Protein AF-A0AAN8F147-F1 (afdb_monomer_lite)

Organism: Trichostrongylus colubriformis (NCBI:txid6319)

Sequence (60 aa):
MLFYVLIALMVLNAFTQEGVMAAECRDNSAICHTRKDWCHSDNEDQRQVMRDNCKKTCGF

pLDDT: mean 84.13, std 14.36, range [51.41, 96.81]

Secondary structure (DSSP, 8-state):
-HHHHHHHHHHHHHHGGG-S------B--THHHH-GGGGG-S-HHHHHHHHHHBHHHHT-

InterPro domains:
  IPR003582 ShKT domain [PF01549] (24-60)

Radius of gyration: 20.01 Å; chains: 1; bounding box: 36×16×57 Å

Foldseek 3Di:
DVVVVVVVVVVVVVVCPVVPPPPPQDAQDPCLVVVLVLCPDPDVVSVVCCVVGPCNSSVD

Structure (mmCIF, N/CA/C/O backbone):
data_AF-A0AAN8F147-F1
#
_entry.id   AF-A0AAN8F147-F1
#
loop_
_atom_site.group_PDB
_atom_site.id
_atom_site.type_symbol
_atom_site.label_atom_id
_atom_site.label_alt_id
_atom_site.label_comp_id
_atom_site.label_asym_id
_atom_site.label_entity_id
_atom_site.label_seq_id
_atom_site.pdbx_PDB_ins_code
_atom_site.Cartn_x
_atom_site.Cartn_y
_atom_site.Cartn_z
_atom_site.occupancy
_atom_site.B_iso_or_equiv
_atom_site.auth_seq_id
_atom_site.auth_comp_id
_atom_site.auth_asym_id
_atom_site.auth_atom_id
_atom_site.pdbx_PDB_model_num
ATOM 1 N N . MET A 1 1 ? -23.366 5.482 43.734 1.00 72.19 1 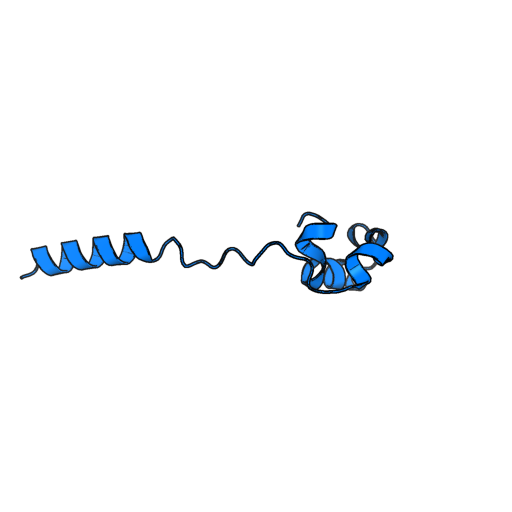MET A N 1
ATOM 2 C CA . MET A 1 1 ? -22.217 6.238 43.186 1.00 72.19 1 MET A CA 1
ATOM 3 C C . MET A 1 1 ? -21.333 5.352 42.308 1.00 72.19 1 MET A C 1
ATOM 5 O O . MET A 1 1 ? -21.322 5.573 41.110 1.00 72.19 1 MET A O 1
ATOM 9 N N . LEU A 1 2 ? -20.686 4.307 42.849 1.00 76.44 2 LEU A N 1
ATOM 10 C CA . LEU A 1 2 ? -19.760 3.432 42.099 1.00 76.44 2 LEU A CA 1
ATOM 11 C C . LEU A 1 2 ? -20.391 2.753 40.863 1.00 76.44 2 LEU A C 1
ATOM 13 O O . LEU A 1 2 ? -19.804 2.761 39.789 1.00 76.44 2 LEU A O 1
ATOM 17 N N . PHE A 1 3 ? -21.625 2.253 40.990 1.00 80.44 3 PHE A N 1
ATOM 18 C CA . PHE A 1 3 ? -22.367 1.649 39.874 1.00 80.44 3 PHE A CA 1
ATOM 19 C C . PHE A 1 3 ? -22.595 2.611 38.696 1.00 80.44 3 PHE A C 1
ATOM 21 O O . PHE A 1 3 ? -22.504 2.195 37.548 1.00 80.44 3 PHE A O 1
ATOM 28 N N . TYR A 1 4 ? -22.817 3.902 38.962 1.00 82.06 4 TYR A N 1
ATOM 29 C CA . TYR A 1 4 ? -22.994 4.905 37.907 1.00 82.06 4 TYR A CA 1
ATOM 30 C C . TYR A 1 4 ? -21.686 5.200 37.167 1.00 82.06 4 TYR A C 1
ATOM 32 O O . TYR A 1 4 ? -21.697 5.372 35.953 1.00 82.06 4 TYR A O 1
ATOM 40 N N . VAL A 1 5 ? -20.556 5.196 37.883 1.00 84.44 5 VAL A N 1
ATOM 41 C CA . VAL A 1 5 ? -19.221 5.371 37.287 1.00 84.44 5 VAL A CA 1
ATOM 42 C C . VAL A 1 5 ? -18.887 4.200 36.362 1.00 84.44 5 VAL A C 1
ATOM 44 O O . VAL A 1 5 ? -18.405 4.412 35.253 1.00 84.44 5 VAL A O 1
ATOM 47 N N . LEU A 1 6 ? -19.204 2.971 36.780 1.00 82.25 6 LEU A N 1
ATOM 48 C CA . LEU A 1 6 ? -18.986 1.770 35.967 1.00 82.25 6 LEU A CA 1
ATOM 49 C C . LEU A 1 6 ? -19.831 1.776 34.686 1.00 82.25 6 LEU A C 1
ATOM 51 O O . LEU A 1 6 ? -19.323 1.449 33.617 1.00 82.25 6 LEU A O 1
ATOM 55 N N . ILE A 1 7 ? -21.094 2.201 34.775 1.00 85.06 7 ILE A N 1
ATOM 56 C CA . ILE A 1 7 ? -21.972 2.343 33.604 1.00 85.06 7 ILE A CA 1
ATOM 57 C C . ILE A 1 7 ? -21.432 3.421 32.653 1.00 85.06 7 ILE A C 1
ATOM 59 O O . ILE A 1 7 ? -21.360 3.189 31.449 1.00 85.06 7 ILE A O 1
ATOM 63 N N . ALA A 1 8 ? -20.995 4.569 33.180 1.00 80.88 8 ALA A N 1
ATOM 64 C CA . ALA A 1 8 ? -20.445 5.654 32.369 1.00 80.88 8 ALA A CA 1
ATOM 65 C C . ALA A 1 8 ? -19.173 5.236 31.608 1.00 80.88 8 ALA A C 1
ATOM 67 O O . ALA A 1 8 ? -19.047 5.532 30.423 1.00 80.88 8 ALA A O 1
ATOM 68 N N . LEU A 1 9 ? -18.262 4.496 32.248 1.00 79.12 9 LEU A N 1
ATOM 69 C CA . LEU A 1 9 ? -17.046 3.979 31.604 1.00 79.12 9 LEU A CA 1
ATOM 70 C C . LEU A 1 9 ? -17.354 2.978 30.481 1.00 79.12 9 LEU A C 1
ATOM 72 O O . LEU A 1 9 ? -16.711 3.019 29.433 1.00 79.12 9 LEU A O 1
ATOM 76 N N . MET A 1 10 ? -18.352 2.109 30.669 1.00 77.44 10 MET A N 1
ATOM 77 C CA . MET A 1 10 ? -18.772 1.163 29.629 1.00 77.44 10 MET A CA 1
ATOM 78 C C . MET A 1 10 ? -19.377 1.870 28.409 1.00 77.44 10 MET A C 1
ATOM 80 O O . MET A 1 10 ? -19.077 1.491 27.280 1.00 77.44 10 MET A O 1
ATOM 84 N N . VAL A 1 11 ? -20.169 2.927 28.615 1.00 77.50 11 VAL A N 1
ATOM 85 C CA . VAL A 1 11 ? -20.738 3.730 27.516 1.00 77.50 11 VAL A CA 1
ATOM 86 C C . VAL A 1 11 ? -19.653 4.520 26.780 1.00 77.50 11 VAL A C 1
ATOM 88 O O . VAL A 1 11 ? -19.666 4.569 25.554 1.00 77.50 11 VAL A O 1
ATOM 91 N N . LEU A 1 12 ? -18.675 5.084 27.495 1.00 72.00 12 LEU A N 1
ATOM 92 C CA . LEU A 1 12 ? -17.549 5.787 26.870 1.00 72.00 12 LEU A CA 1
ATOM 93 C C . LEU A 1 12 ? -16.699 4.847 26.001 1.00 72.00 12 LEU A C 1
ATOM 95 O O . LEU A 1 12 ? -16.331 5.227 24.895 1.00 72.00 12 LEU A O 1
ATOM 99 N N . ASN A 1 13 ? -16.457 3.608 26.442 1.00 66.12 13 ASN A N 1
ATOM 100 C CA . ASN A 1 13 ? -15.745 2.605 25.640 1.00 66.12 13 ASN A CA 1
ATOM 101 C C . ASN A 1 13 ? -16.521 2.141 24.395 1.00 66.12 13 ASN A C 1
ATOM 103 O O . ASN A 1 13 ? -15.9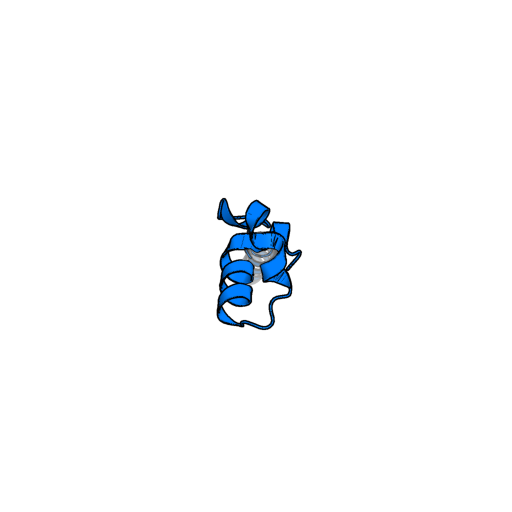01 1.768 23.404 1.00 66.12 13 ASN A O 1
ATOM 107 N N . ALA A 1 14 ? -17.857 2.161 24.420 1.00 64.56 14 ALA A N 1
ATOM 108 C CA . ALA A 1 14 ? -18.664 1.833 23.244 1.00 64.56 14 ALA A CA 1
ATOM 109 C C . ALA A 1 14 ? -18.574 2.919 22.154 1.00 64.56 14 ALA A C 1
ATOM 111 O O . ALA A 1 14 ? -18.614 2.605 20.969 1.00 64.56 14 ALA A O 1
ATOM 112 N N . PHE A 1 15 ? -18.401 4.186 22.546 1.00 59.88 15 PHE A N 1
ATOM 113 C CA . PHE A 1 15 ? -18.264 5.317 21.620 1.00 59.88 15 PHE A CA 1
ATOM 114 C C . PHE A 1 15 ? -16.829 5.556 21.123 1.00 59.88 15 PHE A C 1
ATOM 116 O O . PHE A 1 15 ? -16.639 6.238 20.119 1.00 59.88 15 PHE A O 1
ATOM 123 N N . THR A 1 16 ? -15.800 5.003 21.772 1.00 57.56 16 THR A N 1
ATOM 124 C CA . THR A 1 16 ? -14.404 5.185 21.327 1.00 57.56 16 THR A CA 1
ATOM 125 C C . THR A 1 16 ? -14.001 4.276 20.165 1.00 57.56 16 THR A C 1
ATOM 127 O O . THR A 1 16 ? -12.957 4.511 19.556 1.00 57.56 16 THR A O 1
ATOM 130 N N . GLN A 1 17 ? -14.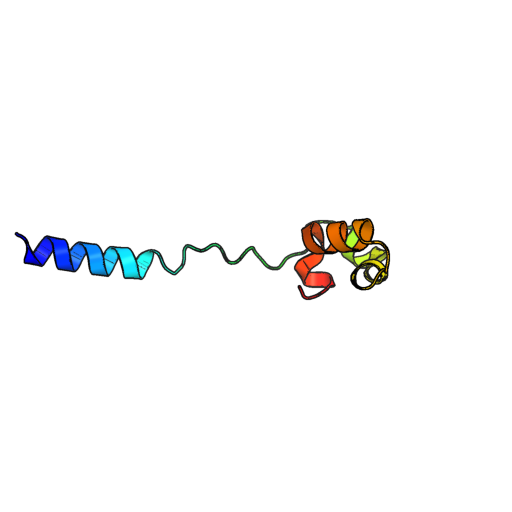811 3.274 19.803 1.00 54.28 17 GLN A N 1
ATOM 131 C CA . GLN A 1 17 ? -14.446 2.307 18.760 1.00 54.28 17 GLN A CA 1
ATOM 132 C C . GLN A 1 17 ? -14.706 2.793 17.320 1.00 54.28 17 GLN A C 1
ATOM 134 O O . GLN A 1 17 ? -14.124 2.246 16.388 1.00 54.28 17 GLN A O 1
ATOM 139 N N . GLU A 1 18 ? -15.481 3.863 17.116 1.00 53.91 18 GLU A N 1
ATOM 140 C CA . GLU A 1 18 ? -15.643 4.505 15.794 1.00 53.91 18 GLU A CA 1
ATOM 141 C C . GLU A 1 18 ? -14.534 5.536 15.488 1.00 53.91 18 GLU A C 1
ATOM 143 O O . GLU A 1 18 ? -14.446 6.068 14.383 1.00 53.91 18 GLU A O 1
ATOM 148 N N . GLY A 1 19 ? -13.669 5.818 16.472 1.00 51.41 19 GLY A N 1
ATOM 149 C CA . GLY A 1 19 ? -12.665 6.886 16.436 1.00 51.41 19 GLY A CA 1
ATOM 150 C C . GLY A 1 19 ? -11.221 6.439 16.197 1.00 51.41 19 GLY A C 1
ATOM 151 O O . GLY A 1 19 ? -10.329 7.287 16.170 1.00 51.41 19 GLY A O 1
ATOM 152 N N . VAL A 1 20 ? -10.945 5.147 15.989 1.00 54.09 20 VAL A N 1
ATOM 153 C CA . VAL A 1 20 ? -9.724 4.757 15.266 1.00 54.09 20 VAL A CA 1
ATOM 154 C C . VAL A 1 20 ? -9.987 5.079 13.811 1.00 54.09 20 VAL A C 1
ATOM 156 O O . VAL A 1 20 ? -10.512 4.245 13.084 1.00 54.09 20 VAL A O 1
ATOM 159 N N . MET A 1 21 ? -9.706 6.330 13.434 1.00 54.47 21 MET A N 1
ATOM 160 C CA . MET A 1 21 ? -9.826 6.836 12.074 1.00 54.47 21 MET A CA 1
ATOM 161 C C . MET A 1 21 ? -9.309 5.774 11.111 1.00 54.47 21 MET A C 1
ATOM 163 O O . MET A 1 21 ? -8.096 5.609 10.961 1.00 54.47 21 MET A O 1
ATOM 167 N N . ALA A 1 22 ? -10.224 5.029 10.491 1.00 57.59 22 ALA A N 1
ATOM 168 C CA . ALA A 1 22 ? -9.896 4.231 9.334 1.00 57.59 22 ALA A CA 1
ATOM 169 C C . ALA A 1 22 ? -9.363 5.263 8.352 1.00 57.59 22 ALA A C 1
ATOM 171 O O . ALA A 1 22 ? -10.131 6.095 7.868 1.00 57.59 22 ALA A O 1
ATOM 172 N N . ALA A 1 23 ? -8.035 5.318 8.210 1.00 64.12 23 ALA A N 1
ATOM 173 C CA . ALA A 1 23 ? -7.384 6.276 7.341 1.00 64.12 23 ALA A CA 1
ATOM 174 C C . ALA A 1 23 ? -8.119 6.180 6.010 1.00 64.12 23 ALA A C 1
ATOM 176 O O . ALA A 1 23 ? -8.172 5.095 5.432 1.00 64.12 23 ALA A O 1
ATOM 177 N N . GLU A 1 24 ? -8.786 7.269 5.621 1.00 69.69 24 GLU A N 1
ATOM 178 C CA . GLU A 1 24 ? -9.690 7.260 4.481 1.00 69.69 24 GLU A CA 1
ATOM 179 C C . GLU A 1 24 ? -8.938 6.632 3.302 1.00 69.69 24 GLU A C 1
ATOM 181 O O . GLU A 1 24 ? -7.857 7.107 2.939 1.00 69.69 24 GLU A O 1
ATOM 186 N N . CYS A 1 25 ? -9.440 5.505 2.780 1.00 84.06 25 CYS A N 1
ATOM 187 C CA . CYS A 1 25 ? -8.759 4.767 1.720 1.00 84.06 25 CYS A CA 1
ATOM 188 C C . CYS A 1 25 ? -8.919 5.543 0.413 1.00 84.06 25 CYS A C 1
ATOM 190 O O . CYS A 1 25 ? -9.828 5.319 -0.392 1.00 84.06 25 CYS A O 1
ATOM 192 N N . ARG A 1 26 ? -8.045 6.532 0.251 1.00 89.75 26 ARG A N 1
ATOM 193 C CA . ARG A 1 26 ? -8.010 7.449 -0.875 1.00 89.75 26 ARG A CA 1
ATOM 194 C C . ARG A 1 26 ? -6.584 7.623 -1.360 1.00 89.75 26 ARG A C 1
ATOM 196 O O . ARG A 1 26 ? -5.620 7.445 -0.616 1.00 89.75 26 ARG A O 1
ATOM 203 N N . ASP A 1 27 ? -6.485 8.011 -2.619 1.00 94.44 27 ASP A N 1
ATOM 204 C CA . ASP A 1 27 ? -5.233 8.478 -3.182 1.00 94.44 27 ASP A CA 1
ATOM 205 C C . ASP A 1 27 ? -5.075 9.965 -2.859 1.00 94.44 27 ASP A C 1
ATOM 207 O O . ASP A 1 27 ? -6.000 10.759 -3.023 1.00 94.44 27 ASP A O 1
ATOM 211 N N . ASN A 1 28 ? -3.895 10.333 -2.379 1.00 93.56 28 ASN A N 1
ATOM 212 C CA . ASN A 1 28 ? -3.539 11.685 -1.966 1.00 93.56 28 ASN A CA 1
ATOM 213 C C . ASN A 1 28 ? -2.704 12.418 -3.027 1.00 93.56 28 ASN A C 1
ATOM 215 O O . ASN A 1 28 ? -2.322 13.566 -2.816 1.00 93.56 28 ASN A O 1
ATOM 219 N N . SER A 1 29 ? -2.400 11.774 -4.160 1.00 93.81 29 SER A N 1
ATOM 220 C CA . SER A 1 29 ? -1.568 12.358 -5.212 1.00 93.81 29 SER A CA 1
ATOM 221 C C . SER A 1 29 ? -2.060 12.017 -6.617 1.00 93.81 29 SER A C 1
ATOM 223 O O . SER A 1 29 ? -2.507 10.909 -6.897 1.00 93.81 29 SER A O 1
ATOM 225 N N . ALA A 1 30 ? -1.905 12.964 -7.543 1.00 93.56 30 ALA A N 1
ATOM 226 C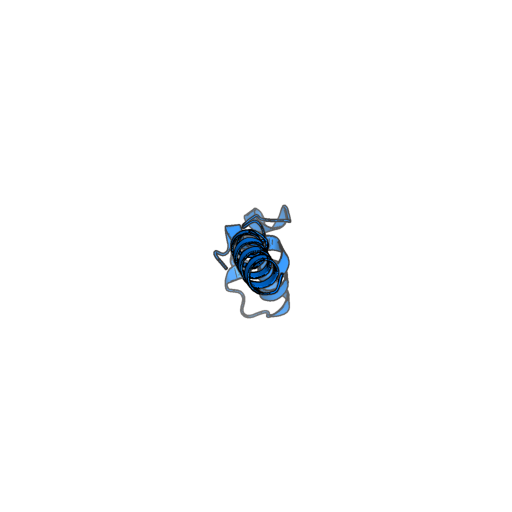 CA . ALA A 1 30 ? -2.227 12.765 -8.955 1.00 93.56 30 ALA A CA 1
ATOM 227 C C . ALA A 1 30 ? -1.291 11.756 -9.647 1.00 93.56 30 ALA A C 1
ATOM 229 O O . ALA A 1 30 ? -1.636 11.214 -10.697 1.00 93.56 30 ALA A O 1
ATOM 230 N N . ILE A 1 31 ? -0.117 11.477 -9.060 1.00 94.19 31 ILE A N 1
ATOM 231 C CA . ILE A 1 31 ? 0.829 10.507 -9.626 1.00 94.19 31 ILE A CA 1
ATOM 232 C C . ILE A 1 31 ? 0.306 9.073 -9.550 1.00 94.19 31 ILE A C 1
ATOM 234 O O . ILE A 1 31 ? 0.791 8.226 -10.288 1.00 94.19 31 ILE A O 1
ATOM 238 N N . CYS A 1 32 ? -0.673 8.782 -8.687 1.00 95.38 32 CYS A N 1
ATOM 239 C CA . CYS A 1 32 ? -1.119 7.414 -8.442 1.00 95.38 32 CYS A CA 1
ATOM 240 C C . CYS A 1 32 ? -1.609 6.739 -9.730 1.00 95.38 32 CYS A C 1
ATOM 242 O O . CYS A 1 32 ? -1.209 5.619 -10.036 1.00 95.38 32 CYS A O 1
ATOM 244 N N . HIS A 1 33 ? -2.369 7.458 -10.561 1.00 93.38 33 HIS A N 1
ATOM 245 C CA . HIS A 1 33 ? -2.853 6.927 -11.837 1.00 93.38 33 HIS A CA 1
ATOM 246 C C . HIS A 1 33 ? -1.755 6.755 -12.895 1.00 93.38 33 HIS A C 1
ATOM 248 O O . HIS A 1 33 ? -1.850 5.851 -13.721 1.00 93.38 33 HIS A O 1
ATOM 254 N N . THR A 1 34 ? -0.719 7.598 -12.883 1.00 95.81 34 THR A N 1
ATOM 255 C CA . THR A 1 34 ? 0.363 7.568 -13.884 1.00 95.81 34 THR A CA 1
ATOM 256 C C . THR A 1 34 ? 1.534 6.676 -13.483 1.00 95.81 34 THR A C 1
ATOM 258 O O . THR A 1 34 ? 2.289 6.254 -14.355 1.00 95.81 34 THR A O 1
ATOM 261 N N . ARG A 1 35 ? 1.682 6.379 -12.188 1.00 95.75 35 ARG A N 1
ATOM 262 C CA . ARG A 1 35 ? 2.774 5.594 -11.591 1.00 95.75 35 ARG A CA 1
ATOM 263 C C . ARG A 1 35 ? 2.289 4.302 -10.941 1.00 95.75 35 ARG A C 1
ATOM 265 O O . ARG A 1 35 ? 2.841 3.852 -9.944 1.00 95.75 35 ARG A O 1
ATOM 272 N N . LYS A 1 36 ? 1.240 3.683 -11.483 1.00 95.12 36 LYS A N 1
ATOM 273 C CA . LYS A 1 36 ? 0.703 2.421 -10.947 1.00 95.12 36 LYS A CA 1
ATOM 274 C C . LYS A 1 36 ? 1.736 1.282 -10.967 1.00 95.12 36 LYS A C 1
ATOM 276 O O . LYS A 1 36 ? 1.682 0.384 -10.133 1.00 95.12 36 LYS A O 1
ATOM 281 N N . ASP A 1 37 ? 2.704 1.343 -11.875 1.00 96.19 37 ASP A N 1
ATOM 282 C CA . ASP A 1 37 ? 3.862 0.448 -11.929 1.00 96.19 37 ASP A CA 1
ATOM 283 C C . ASP A 1 37 ? 4.712 0.497 -10.647 1.00 96.19 37 ASP A C 1
ATOM 285 O O . ASP A 1 37 ? 5.276 -0.518 -10.239 1.00 96.19 37 ASP A O 1
ATOM 289 N N . TRP A 1 38 ? 4.736 1.631 -9.940 1.00 96.81 38 TRP A N 1
ATOM 290 C CA . TRP A 1 38 ? 5.506 1.788 -8.704 1.00 96.81 38 TRP A CA 1
ATOM 291 C C . TRP A 1 38 ? 4.933 1.003 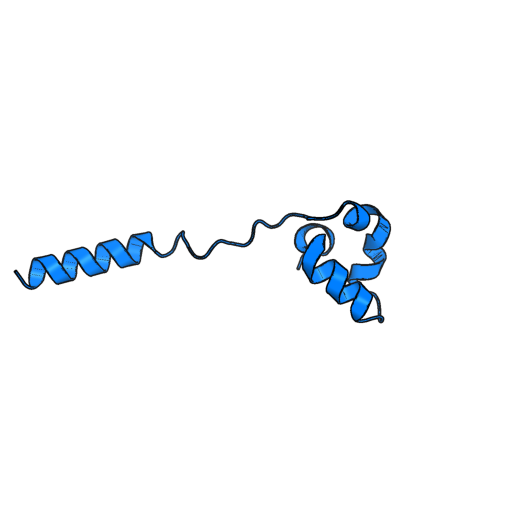-7.522 1.00 96.81 38 TRP A C 1
ATOM 293 O O . TRP A 1 38 ? 5.658 0.765 -6.558 1.00 96.81 38 TRP A O 1
ATOM 303 N N . CYS A 1 39 ? 3.677 0.538 -7.595 1.00 95.50 39 CYS A N 1
ATOM 304 C CA . CYS A 1 39 ? 3.097 -0.343 -6.573 1.00 95.50 39 CYS A CA 1
ATOM 305 C C . CYS A 1 39 ? 3.910 -1.643 -6.403 1.00 95.50 39 CYS A C 1
ATOM 307 O O . CYS A 1 39 ? 3.947 -2.207 -5.310 1.00 95.50 39 CYS A O 1
ATOM 309 N N . HIS A 1 40 ? 4.567 -2.104 -7.474 1.00 94.81 40 HIS A N 1
ATOM 310 C CA . HIS A 1 40 ? 5.337 -3.352 -7.520 1.00 94.81 40 HIS A CA 1
ATOM 311 C C . HIS A 1 40 ? 6.803 -3.134 -7.909 1.00 94.81 40 HIS A C 1
ATOM 313 O O . HIS A 1 40 ? 7.468 -4.073 -8.333 1.00 94.81 40 HIS A O 1
ATOM 319 N N . SER A 1 41 ? 7.307 -1.904 -7.792 1.00 95.69 41 SER A N 1
ATOM 320 C CA . SER A 1 41 ? 8.703 -1.616 -8.115 1.00 95.69 41 SER A CA 1
ATOM 321 C C . SER A 1 41 ? 9.660 -2.312 -7.143 1.00 95.69 41 SER A C 1
ATOM 323 O O . SER A 1 41 ? 9.384 -2.424 -5.947 1.00 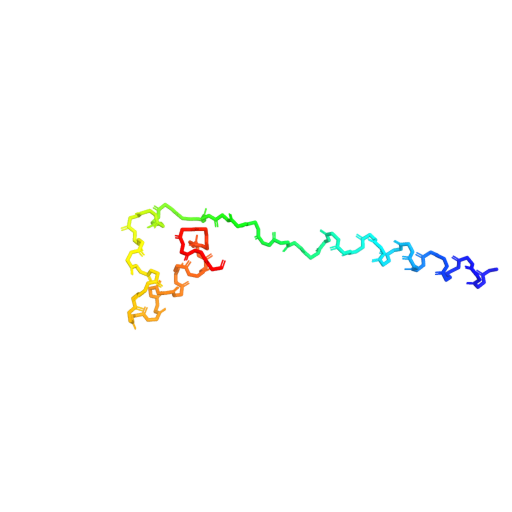95.69 41 SER A O 1
ATOM 325 N N . ASP A 1 42 ? 10.820 -2.731 -7.641 1.00 96.69 42 ASP A N 1
ATOM 326 C CA . ASP A 1 42 ? 11.928 -3.199 -6.801 1.00 96.69 42 ASP A CA 1
ATOM 327 C C . ASP A 1 42 ? 12.642 -2.037 -6.091 1.00 96.69 42 ASP A C 1
ATOM 329 O O . ASP A 1 42 ? 13.400 -2.246 -5.142 1.00 96.69 42 ASP A O 1
ATOM 333 N N . ASN A 1 43 ? 12.386 -0.799 -6.523 1.00 96.81 43 ASN A N 1
ATOM 334 C CA . ASN A 1 43 ? 12.871 0.394 -5.850 1.00 96.81 43 ASN A CA 1
ATOM 335 C C . ASN A 1 43 ? 11.985 0.715 -4.636 1.00 96.81 43 ASN A C 1
ATOM 337 O O . ASN A 1 43 ? 10.815 1.087 -4.771 1.00 96.81 43 ASN A O 1
ATOM 341 N N . GLU A 1 44 ? 12.569 0.608 -3.445 1.00 96.31 44 GLU A N 1
ATOM 342 C CA . GLU A 1 44 ? 11.852 0.814 -2.190 1.00 96.31 44 GLU A CA 1
ATOM 343 C C . GLU A 1 44 ? 11.332 2.244 -2.013 1.00 96.31 44 GLU A C 1
ATOM 345 O O . GLU A 1 44 ? 10.228 2.416 -1.501 1.00 96.31 44 GLU A O 1
ATOM 350 N N . ASP A 1 45 ? 12.044 3.257 -2.510 1.00 96.62 45 ASP A N 1
ATOM 351 C CA . ASP A 1 45 ? 11.591 4.650 -2.431 1.00 96.62 45 ASP A CA 1
ATOM 352 C C . ASP A 1 45 ? 10.299 4.846 -3.232 1.00 96.62 45 ASP A C 1
ATOM 354 O O . ASP A 1 45 ? 9.364 5.513 -2.789 1.00 96.62 45 ASP A O 1
ATOM 358 N N . GLN A 1 46 ? 10.206 4.207 -4.402 1.00 95.81 46 GLN A N 1
ATOM 359 C CA . GLN A 1 46 ? 9.009 4.259 -5.242 1.00 95.81 46 GLN A CA 1
ATOM 360 C C . GLN A 1 46 ? 7.831 3.562 -4.562 1.00 95.81 46 GLN A C 1
ATOM 362 O O . GLN A 1 46 ? 6.735 4.124 -4.501 1.00 95.81 46 GLN A O 1
ATOM 367 N N . ARG A 1 47 ? 8.055 2.373 -3.991 1.00 95.50 47 ARG A N 1
ATOM 368 C CA . ARG A 1 47 ? 7.013 1.673 -3.229 1.00 95.50 47 ARG A CA 1
ATOM 369 C C . ARG A 1 47 ? 6.570 2.463 -2.009 1.00 95.50 47 ARG A C 1
ATOM 371 O O . ARG A 1 47 ? 5.379 2.485 -1.709 1.00 95.50 47 ARG A O 1
ATOM 378 N N . GLN A 1 48 ? 7.499 3.121 -1.323 1.00 95.06 48 GLN A N 1
ATOM 379 C CA . GLN A 1 48 ? 7.196 3.935 -0.155 1.00 95.06 48 GLN A CA 1
ATOM 380 C C . GLN A 1 48 ? 6.324 5.134 -0.532 1.00 95.06 48 GLN A C 1
ATOM 382 O O . GLN A 1 48 ? 5.275 5.338 0.078 1.00 95.06 48 GLN A O 1
ATOM 387 N N . VAL A 1 49 ? 6.666 5.842 -1.614 1.00 95.19 49 VAL A N 1
ATOM 388 C CA . VAL A 1 49 ? 5.825 6.916 -2.166 1.00 95.19 49 VAL A CA 1
ATOM 389 C C . VAL A 1 49 ? 4.408 6.415 -2.457 1.00 95.19 49 VAL A C 1
ATOM 391 O O . VAL A 1 49 ? 3.438 7.103 -2.123 1.00 95.19 49 VAL A O 1
ATOM 394 N N . MET A 1 50 ? 4.265 5.215 -3.027 1.00 95.81 50 MET A N 1
ATOM 395 C CA . MET A 1 50 ? 2.954 4.628 -3.312 1.00 95.81 50 MET A CA 1
ATOM 396 C C . MET A 1 50 ? 2.201 4.191 -2.049 1.00 95.81 50 MET A C 1
ATOM 398 O O . MET A 1 50 ? 0.984 4.358 -1.989 1.00 95.81 50 MET A O 1
ATOM 402 N N . ARG A 1 51 ? 2.883 3.673 -1.022 1.00 92.62 51 ARG A N 1
ATOM 403 C CA . ARG A 1 51 ? 2.259 3.321 0.268 1.00 92.62 51 ARG A CA 1
ATOM 404 C C . ARG A 1 51 ? 1.729 4.539 1.010 1.00 92.62 51 ARG A C 1
ATOM 406 O O . ARG A 1 51 ? 0.655 4.477 1.607 1.00 92.62 51 ARG A O 1
ATOM 413 N N . ASP A 1 52 ? 2.442 5.652 0.926 1.00 93.06 52 ASP A N 1
ATOM 414 C CA . ASP A 1 52 ? 2.066 6.872 1.634 1.00 93.06 52 ASP A CA 1
ATOM 415 C C . ASP A 1 52 ? 0.937 7.620 0.909 1.00 93.06 52 ASP A C 1
ATOM 417 O O . ASP A 1 52 ? 0.020 8.148 1.547 1.00 93.06 52 ASP A O 1
ATOM 421 N N . ASN A 1 53 ? 0.958 7.622 -0.429 1.00 94.81 53 ASN A N 1
ATOM 422 C CA . ASN A 1 53 ? 0.085 8.481 -1.232 1.00 94.81 53 ASN A CA 1
ATOM 423 C C . ASN A 1 53 ? -0.978 7.749 -2.047 1.00 94.81 53 ASN A C 1
ATOM 425 O O . ASN A 1 53 ? -1.968 8.374 -2.406 1.00 94.81 53 ASN A O 1
ATOM 429 N N . CYS A 1 54 ? -0.793 6.474 -2.371 1.00 95.81 54 CYS A N 1
ATOM 430 C CA . CYS A 1 54 ? -1.563 5.782 -3.408 1.00 95.81 54 CYS A CA 1
ATOM 431 C C . CYS A 1 54 ? -2.208 4.488 -2.902 1.00 95.81 54 CYS A C 1
ATOM 433 O O . CYS A 1 54 ? -2.281 3.489 -3.622 1.00 95.81 54 CYS A O 1
ATOM 435 N N . LYS A 1 55 ? -2.661 4.501 -1.641 1.00 92.75 55 LYS A N 1
ATOM 436 C CA . LYS A 1 55 ? -3.234 3.338 -0.946 1.00 92.75 55 LYS A CA 1
ATOM 437 C C . LYS A 1 55 ? -4.397 2.725 -1.714 1.00 92.75 55 LYS A C 1
ATOM 439 O O . LYS A 1 55 ? -4.440 1.512 -1.886 1.00 92.75 55 LYS A O 1
ATOM 444 N N . LYS A 1 56 ? -5.285 3.561 -2.258 1.00 93.81 56 LYS A N 1
ATOM 445 C CA . LYS A 1 56 ? -6.439 3.102 -3.036 1.00 93.81 56 LYS A CA 1
ATOM 446 C C . LYS A 1 56 ? -6.018 2.549 -4.397 1.00 93.81 56 LYS A C 1
ATOM 448 O O . LYS A 1 56 ? -6.529 1.512 -4.809 1.00 93.81 56 LYS A O 1
ATOM 453 N N . THR A 1 57 ? -5.093 3.208 -5.094 1.00 94.81 57 THR A N 1
ATOM 454 C CA . THR A 1 57 ? -4.610 2.746 -6.404 1.00 94.81 57 THR A CA 1
ATOM 455 C C . THR A 1 57 ? -3.844 1.422 -6.314 1.00 94.81 57 THR A C 1
ATOM 457 O O . THR A 1 57 ? -4.008 0.573 -7.195 1.00 94.81 57 THR A O 1
ATOM 460 N N . CYS A 1 58 ? -3.018 1.241 -5.280 1.00 93.94 58 CYS A N 1
ATOM 461 C CA . CYS A 1 58 ? -2.224 0.024 -5.089 1.00 93.94 58 CYS A CA 1
ATOM 462 C C . CYS A 1 58 ? -2.936 -1.073 -4.288 1.00 93.94 58 CYS A C 1
ATOM 464 O O . CYS A 1 58 ? -2.503 -2.220 -4.346 1.00 93.94 58 CYS A O 1
ATOM 466 N N . GLY A 1 59 ? -4.011 -0.748 -3.565 1.00 91.00 59 GLY A N 1
ATOM 467 C CA . GLY A 1 59 ? -4.754 -1.701 -2.737 1.00 91.00 59 GLY A CA 1
ATOM 468 C C . GLY A 1 59 ? -4.019 -2.117 -1.459 1.00 91.00 59 GLY A C 1
ATOM 469 O O . GLY A 1 59 ? -4.064 -3.294 -1.105 1.00 91.00 59 GLY A O 1
ATOM 470 N N . PHE A 1 60 ? -3.319 -1.175 -0.818 1.00 86.25 60 PHE A N 1
ATOM 471 C CA . PHE A 1 60 ? -2.670 -1.381 0.485 1.00 86.25 60 PHE A CA 1
ATOM 472 C C . PHE A 1 60 ? -3.655 -1.317 1.656 1.00 86.25 60 PHE A C 1
ATOM 474 O O . PHE A 1 60 ? -4.705 -0.647 1.516 1.00 86.25 60 PHE A O 1
#